Protein AF-A0A1F0BIN5-F1 (afdb_monomer)

pLDDT: mean 81.7, std 6.77, range [59.41, 90.56]

Radius of gyration: 15.17 Å; Cα contacts (8 Å, |Δi|>4): 116; chains: 1; bounding box: 38×29×37 Å

Secondary structure (DSSP, 8-state):
-EEEEEEEGGGHHHHHHHHHH----TT--B-S--EEE--GGGGGSSEEEEEEE--BSS-----SS-B--S-----S------TTT-HHHHHHHHHHHHHHHT-

Sequence (103 aa):
MTDQVQIQADELLELFVHTELLPYTDGIYKDGPTIFEMTPTQFNEEKQDVGVYIPVISEAEPTSQLDYQASLDIEGISKRVLFDGSLDETIEEMKAYIRDHGW

Structure (mmCIF, N/CA/C/O backbone):
data_AF-A0A1F0BIN5-F1
#
_entry.id   AF-A0A1F0BIN5-F1
#
loop_
_atom_site.group_PDB
_atom_site.id
_atom_site.type_symbol
_atom_site.label_atom_id
_atom_site.label_alt_id
_atom_site.label_comp_id
_atom_site.label_asym_id
_atom_site.label_entity_id
_atom_site.label_seq_id
_atom_site.pdbx_PDB_ins_code
_atom_site.Cartn_x
_atom_site.Cartn_y
_atom_site.Cartn_z
_atom_site.occupancy
_atom_site.B_iso_or_equiv
_atom_site.auth_seq_id
_atom_site.auth_comp_id
_atom_site.auth_asym_id
_atom_site.auth_atom_id
_atom_site.pdbx_PDB_model_num
ATOM 1 N N . MET A 1 1 ? 6.586 -4.894 -8.084 1.00 78.44 1 MET A N 1
ATOM 2 C CA . MET A 1 1 ? 7.632 -4.965 -7.041 1.00 78.44 1 MET A CA 1
ATOM 3 C C . MET A 1 1 ? 6.966 -4.880 -5.681 1.00 78.44 1 MET A C 1
ATOM 5 O O . MET A 1 1 ? 6.003 -4.126 -5.575 1.00 78.44 1 MET A O 1
ATOM 9 N N . THR A 1 2 ? 7.433 -5.640 -4.693 1.00 78.50 2 THR A N 1
ATOM 10 C CA . THR A 1 2 ? 6.882 -5.687 -3.332 1.00 78.50 2 THR A CA 1
ATOM 11 C C . THR A 1 2 ? 7.984 -5.658 -2.275 1.00 78.50 2 THR A C 1
ATOM 13 O O . THR A 1 2 ? 9.052 -6.217 -2.509 1.00 78.50 2 THR A O 1
ATOM 16 N N . ASP A 1 3 ? 7.722 -5.031 -1.130 1.00 78.31 3 ASP A N 1
ATOM 17 C CA . ASP A 1 3 ? 8.580 -5.049 0.069 1.00 78.31 3 ASP A CA 1
ATOM 18 C C . ASP A 1 3 ? 7.713 -4.984 1.342 1.00 78.31 3 ASP A C 1
ATOM 20 O O . ASP A 1 3 ? 6.564 -4.534 1.290 1.00 78.31 3 ASP A O 1
ATOM 24 N N . GLN A 1 4 ? 8.249 -5.435 2.475 1.00 77.81 4 GLN A N 1
ATOM 25 C CA . GLN A 1 4 ? 7.656 -5.278 3.804 1.00 77.81 4 GLN A CA 1
ATOM 26 C C . GLN A 1 4 ? 8.626 -4.524 4.711 1.00 77.81 4 GLN A C 1
ATOM 28 O O . GLN A 1 4 ? 9.715 -5.010 5.020 1.00 77.81 4 GLN A O 1
ATOM 33 N N . VAL A 1 5 ? 8.203 -3.356 5.191 1.00 81.81 5 VAL A N 1
ATOM 34 C CA . VAL A 1 5 ? 9.049 -2.459 5.984 1.00 81.81 5 VAL A CA 1
ATOM 35 C C . VAL A 1 5 ? 8.341 -2.091 7.281 1.00 81.81 5 VAL A C 1
ATOM 37 O O . VAL A 1 5 ? 7.139 -1.840 7.295 1.00 81.81 5 VAL A O 1
ATOM 40 N N . GLN A 1 6 ? 9.093 -2.037 8.380 1.00 83.81 6 GLN A N 1
ATOM 41 C CA . GLN A 1 6 ? 8.614 -1.477 9.641 1.00 83.81 6 GLN A CA 1
ATOM 42 C C . GLN A 1 6 ? 9.044 -0.013 9.747 1.00 83.81 6 GLN A C 1
ATOM 44 O O . GLN A 1 6 ? 10.240 0.274 9.679 1.00 83.81 6 GLN A O 1
ATOM 49 N N . ILE A 1 7 ? 8.084 0.886 9.952 1.00 83.88 7 ILE A N 1
ATOM 50 C CA . ILE A 1 7 ? 8.296 2.340 10.008 1.00 83.88 7 ILE A CA 1
ATOM 51 C C . ILE A 1 7 ? 7.727 2.951 11.296 1.00 83.88 7 ILE A C 1
ATOM 53 O O . ILE A 1 7 ? 6.934 2.314 11.998 1.00 83.88 7 ILE A O 1
ATOM 57 N N . GLN A 1 8 ? 8.126 4.183 11.608 1.00 83.19 8 GLN A N 1
ATOM 58 C CA . GLN A 1 8 ? 7.418 5.054 12.552 1.00 83.19 8 GLN A CA 1
ATOM 59 C C . GLN A 1 8 ? 6.215 5.731 11.876 1.00 83.19 8 GLN A C 1
ATOM 61 O O . GLN A 1 8 ? 6.181 5.899 10.658 1.00 83.19 8 GLN A O 1
ATOM 66 N N . ALA A 1 9 ? 5.226 6.158 12.666 1.00 77.06 9 ALA A N 1
ATOM 67 C CA . ALA A 1 9 ? 4.000 6.768 12.138 1.00 77.06 9 ALA A CA 1
ATOM 68 C C . ALA A 1 9 ? 4.237 8.046 11.305 1.00 77.06 9 ALA A C 1
ATOM 70 O O . ALA A 1 9 ? 3.513 8.308 10.344 1.00 77.06 9 ALA A O 1
ATOM 71 N N . ASP A 1 10 ? 5.248 8.846 11.646 1.00 81.19 10 ASP A N 1
ATOM 72 C CA . ASP A 1 10 ? 5.622 10.061 10.915 1.00 81.19 10 ASP A CA 1
ATOM 73 C C . ASP A 1 10 ? 6.443 9.785 9.642 1.00 81.19 10 ASP A C 1
ATOM 75 O O . ASP A 1 10 ? 6.515 10.642 8.759 1.00 81.19 10 ASP A O 1
ATOM 79 N N . GLU A 1 11 ? 6.981 8.573 9.487 1.00 84.44 11 GLU A N 1
ATOM 80 C CA . GLU A 1 11 ? 7.779 8.157 8.327 1.00 84.44 11 GLU A CA 1
ATOM 81 C C . GLU A 1 11 ? 6.916 7.698 7.136 1.00 84.44 11 GLU A C 1
ATOM 83 O O . GLU A 1 11 ? 7.426 7.574 6.021 1.00 84.44 11 GLU A O 1
ATOM 88 N N . LEU A 1 12 ? 5.602 7.492 7.310 1.00 81.50 12 LEU A N 1
ATOM 89 C CA . LEU A 1 12 ? 4.719 7.006 6.236 1.00 81.50 12 LEU A CA 1
ATOM 90 C C . LEU A 1 12 ? 4.708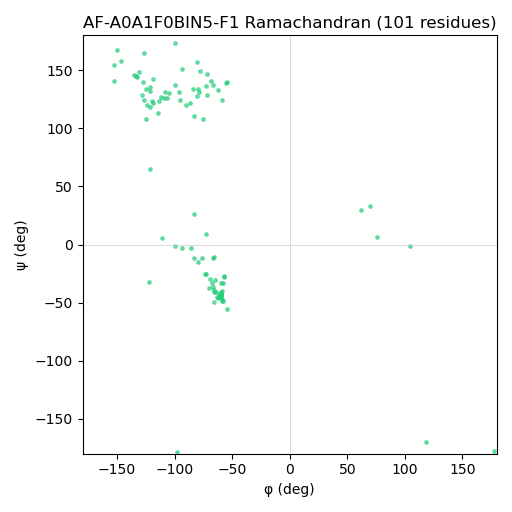 7.944 5.016 1.00 81.50 12 LEU A C 1
ATOM 92 O O . LEU A 1 12 ? 4.722 7.492 3.869 1.00 81.50 12 LEU A O 1
ATOM 96 N N . LEU A 1 13 ? 4.714 9.260 5.249 1.00 80.31 13 LEU A N 1
ATOM 97 C CA . LEU A 1 13 ? 4.759 10.245 4.166 1.00 80.31 13 LEU A CA 1
ATOM 98 C C . LEU A 1 13 ? 6.121 10.249 3.460 1.00 80.31 13 LEU A C 1
ATOM 100 O O . LEU A 1 13 ? 6.183 10.400 2.239 1.00 80.31 13 LEU A O 1
ATOM 104 N N . GLU A 1 14 ? 7.208 10.075 4.210 1.00 83.88 14 GLU A N 1
ATOM 105 C CA . GLU A 1 14 ? 8.552 9.987 3.639 1.00 83.88 14 GLU A CA 1
ATOM 106 C C . GLU A 1 14 ? 8.698 8.730 2.783 1.00 83.88 14 GLU A C 1
ATOM 108 O O . GLU A 1 14 ? 9.220 8.810 1.669 1.00 83.88 14 GLU A O 1
ATOM 113 N N . LEU A 1 15 ? 8.150 7.601 3.244 1.00 82.69 15 LEU A N 1
ATOM 114 C CA . LEU A 1 15 ? 8.075 6.362 2.480 1.00 82.69 15 LEU A CA 1
ATOM 115 C C . LEU A 1 15 ? 7.277 6.561 1.182 1.00 82.69 15 LEU A C 1
ATOM 117 O O . LEU A 1 15 ? 7.747 6.172 0.111 1.00 82.69 15 LEU A O 1
ATOM 121 N N . PHE A 1 16 ? 6.123 7.238 1.240 1.00 81.00 16 PHE A N 1
ATOM 122 C CA . PHE A 1 16 ? 5.351 7.595 0.045 1.00 81.00 16 PHE A CA 1
ATOM 123 C C . PHE A 1 16 ? 6.207 8.368 -0.965 1.00 81.00 16 PHE A C 1
ATOM 125 O O . PHE A 1 16 ? 6.369 7.929 -2.107 1.00 81.00 16 PHE A O 1
ATOM 132 N N . VAL A 1 17 ? 6.815 9.476 -0.534 1.00 81.25 17 VAL A N 1
ATOM 133 C CA . VAL A 1 17 ? 7.663 10.317 -1.393 1.00 81.25 17 VAL A CA 1
ATOM 13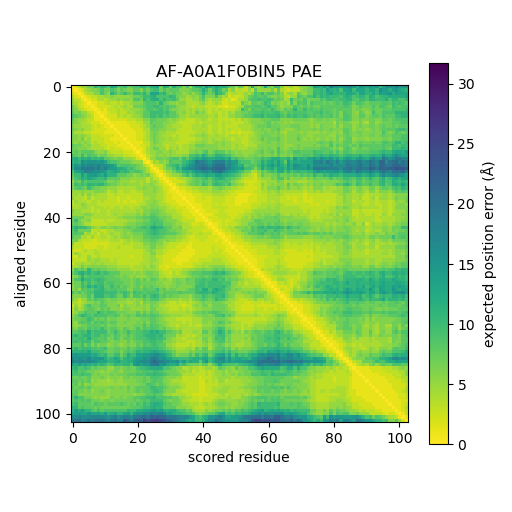4 C C . VAL A 1 17 ? 8.844 9.523 -1.949 1.00 81.25 17 VAL A C 1
ATOM 136 O O . VAL A 1 17 ? 9.161 9.650 -3.132 1.00 81.25 17 VAL A O 1
ATOM 139 N N . HIS A 1 18 ? 9.470 8.674 -1.135 1.00 82.44 18 HIS A N 1
ATOM 140 C CA . HIS A 1 18 ? 10.580 7.835 -1.565 1.00 82.44 18 HIS A CA 1
ATOM 141 C C . HIS A 1 18 ? 10.176 6.908 -2.717 1.00 82.44 18 HIS A C 1
ATOM 143 O O . HIS A 1 18 ? 10.869 6.870 -3.733 1.00 82.44 18 HIS A O 1
ATOM 149 N N . THR A 1 19 ? 9.029 6.226 -2.612 1.00 80.69 19 THR A N 1
ATOM 150 C CA . THR A 1 19 ? 8.562 5.301 -3.664 1.00 80.69 19 THR A CA 1
ATOM 151 C C . THR A 1 19 ? 8.239 5.995 -4.989 1.00 80.69 19 THR A C 1
ATOM 153 O O . THR A 1 19 ? 8.416 5.406 -6.058 1.00 80.69 19 THR A O 1
ATOM 156 N N . GLU A 1 20 ? 7.800 7.256 -4.947 1.00 79.00 20 GLU A N 1
ATOM 157 C CA . GLU A 1 20 ? 7.567 8.071 -6.147 1.00 79.00 20 GLU A CA 1
ATOM 158 C C . GLU A 1 20 ? 8.873 8.523 -6.817 1.00 79.00 20 GLU A C 1
ATOM 160 O O . GLU A 1 20 ? 8.899 8.780 -8.020 1.00 79.00 20 GLU A O 1
ATOM 165 N N . LEU A 1 21 ? 9.964 8.607 -6.052 1.00 76.75 21 LEU A N 1
ATOM 166 C CA . LEU A 1 21 ? 11.281 9.028 -6.531 1.00 76.75 21 LEU A CA 1
ATOM 167 C C . LEU A 1 21 ? 12.181 7.863 -6.959 1.00 76.75 21 LEU A C 1
ATOM 169 O O . LEU A 1 21 ? 13.296 8.109 -7.429 1.00 76.75 21 LEU A O 1
ATOM 173 N N . LEU A 1 22 ? 11.731 6.613 -6.801 1.00 74.00 22 LEU A N 1
ATOM 174 C CA . LEU A 1 22 ? 12.516 5.445 -7.189 1.00 74.00 22 LEU A CA 1
ATOM 175 C C . LEU A 1 22 ? 12.859 5.504 -8.690 1.00 74.00 22 LEU A C 1
ATOM 177 O O . LEU A 1 22 ? 11.961 5.628 -9.528 1.00 74.00 22 LEU A O 1
ATOM 181 N N . PRO A 1 23 ? 14.152 5.432 -9.056 1.00 63.56 23 PRO A N 1
ATOM 182 C CA . PRO A 1 23 ? 14.558 5.447 -10.450 1.00 63.56 23 PRO A CA 1
ATOM 183 C C . PRO A 1 23 ? 14.266 4.079 -11.070 1.00 63.56 23 PRO A C 1
ATOM 185 O O . PRO A 1 23 ? 14.955 3.102 -10.790 1.00 63.56 23 PRO A O 1
ATOM 188 N N . TYR A 1 24 ? 13.259 4.005 -11.936 1.00 68.25 24 TYR A N 1
ATOM 189 C CA . TYR A 1 24 ? 13.032 2.821 -12.761 1.00 68.25 24 TYR A CA 1
ATOM 190 C C . TYR A 1 24 ? 13.947 2.907 -13.992 1.00 68.25 24 TYR A C 1
ATOM 192 O O . TYR A 1 24 ? 13.819 3.813 -14.820 1.00 68.25 24 TYR A O 1
ATOM 200 N N . THR A 1 25 ? 14.948 2.029 -14.052 1.00 59.97 25 THR A N 1
ATOM 201 C CA . THR A 1 25 ? 15.945 1.971 -15.130 1.00 59.97 25 THR A CA 1
ATOM 202 C C . THR A 1 25 ? 15.598 0.879 -16.144 1.00 59.97 25 THR A C 1
ATOM 204 O O . THR A 1 25 ? 14.636 0.135 -15.977 1.00 59.97 25 THR A O 1
ATOM 207 N N . ASP A 1 26 ? 16.353 0.812 -17.243 1.00 65.12 26 ASP A N 1
ATOM 208 C CA . ASP A 1 26 ? 16.280 -0.283 -18.226 1.00 65.12 26 ASP A CA 1
ATOM 209 C C . ASP A 1 26 ? 14.925 -0.447 -18.937 1.00 65.12 26 ASP A C 1
ATOM 211 O O . ASP A 1 26 ? 14.547 -1.531 -19.371 1.00 65.12 26 ASP A O 1
ATOM 215 N N . GLY A 1 27 ? 14.197 0.661 -19.106 1.00 66.88 27 GLY A N 1
ATOM 216 C CA . GLY A 1 27 ? 12.900 0.674 -19.788 1.00 66.88 27 GLY A CA 1
ATOM 217 C C . GLY A 1 27 ? 11.754 0.112 -18.947 1.00 66.88 27 GLY A C 1
ATOM 218 O O . GLY A 1 27 ? 10.642 -0.007 -19.456 1.00 66.88 27 GLY A O 1
ATOM 219 N N . ILE A 1 28 ? 12.008 -0.197 -17.675 1.00 70.12 28 ILE A N 1
ATOM 220 C CA . ILE A 1 28 ? 10.980 -0.487 -16.683 1.00 70.12 28 ILE A CA 1
ATOM 221 C C . ILE A 1 28 ? 10.420 0.858 -16.229 1.00 70.12 28 ILE A C 1
ATOM 223 O O . ILE A 1 28 ? 11.166 1.783 -15.921 1.00 70.12 28 ILE A O 1
ATOM 227 N N . TYR A 1 29 ? 9.100 0.978 -16.209 1.00 77.38 29 TYR A N 1
ATOM 228 C CA . TYR A 1 29 ? 8.398 2.173 -15.756 1.00 77.38 29 TYR A CA 1
ATOM 229 C C . TYR A 1 29 ? 7.312 1.771 -14.770 1.00 77.38 29 TYR A C 1
ATOM 231 O O . TYR A 1 29 ? 6.722 0.693 -14.886 1.00 77.38 29 TYR A O 1
ATOM 239 N N . LYS A 1 30 ? 7.036 2.661 -13.820 1.00 84.19 30 LYS A N 1
ATOM 240 C CA . LYS A 1 30 ? 5.886 2.541 -12.931 1.00 84.19 30 LYS A CA 1
ATOM 241 C C . LYS A 1 30 ? 4.585 2.600 -13.734 1.00 84.19 30 LYS A C 1
ATOM 243 O O . LYS A 1 30 ? 4.423 3.491 -14.567 1.00 84.19 30 LYS A O 1
ATOM 248 N N . ASP A 1 31 ? 3.670 1.676 -13.452 1.00 85.88 31 ASP A N 1
ATOM 249 C CA . ASP A 1 31 ? 2.395 1.513 -14.165 1.00 85.88 31 ASP A CA 1
ATOM 250 C C . ASP A 1 31 ? 1.187 1.649 -13.232 1.00 85.88 31 ASP A C 1
ATOM 252 O O . ASP A 1 31 ? 0.459 0.698 -12.958 1.00 85.88 31 ASP A O 1
ATOM 256 N N . GLY A 1 32 ? 1.003 2.845 -12.676 1.00 85.06 32 GLY A N 1
ATOM 257 C CA . GLY A 1 32 ? -0.104 3.141 -11.765 1.00 85.06 32 GLY A CA 1
ATOM 258 C C . GLY A 1 32 ? 0.349 3.559 -10.366 1.00 85.06 32 GLY A C 1
ATOM 259 O O . GLY A 1 32 ? 1.524 3.864 -10.165 1.00 85.06 32 GLY A O 1
ATOM 260 N N . PRO A 1 33 ? -0.581 3.660 -9.402 1.00 86.56 33 PRO A N 1
ATOM 261 C CA . PRO A 1 33 ? -0.280 4.161 -8.064 1.00 86.56 33 PRO A CA 1
ATOM 262 C C . PRO A 1 33 ? 0.551 3.162 -7.248 1.00 86.56 33 PRO A C 1
ATOM 264 O O . PRO A 1 33 ? 0.355 1.955 -7.363 1.00 86.56 33 PRO A O 1
ATOM 267 N N . THR A 1 34 ? 1.434 3.668 -6.380 1.00 87.75 34 THR A N 1
ATOM 268 C CA . THR A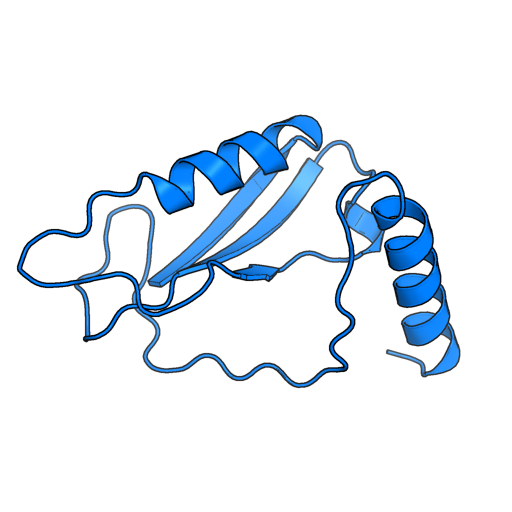 1 34 ? 2.000 2.842 -5.302 1.00 87.75 34 THR A CA 1
ATOM 269 C C . THR A 1 34 ? 0.880 2.488 -4.325 1.00 87.75 34 THR A C 1
ATOM 271 O O . THR A 1 34 ? 0.068 3.348 -3.975 1.00 87.75 34 THR A O 1
ATOM 274 N N . ILE A 1 35 ? 0.840 1.236 -3.883 1.00 89.12 35 ILE A N 1
ATOM 275 C CA . ILE A 1 35 ? -0.122 0.739 -2.901 1.00 89.12 35 ILE A CA 1
ATOM 276 C C . ILE A 1 35 ? 0.624 0.489 -1.595 1.00 89.12 35 ILE A C 1
ATOM 278 O O . ILE A 1 35 ? 1.665 -0.165 -1.587 1.00 89.12 35 ILE A O 1
ATOM 282 N N . PHE A 1 36 ? 0.064 1.002 -0.504 1.00 89.31 36 PHE A N 1
ATOM 283 C CA . PHE A 1 36 ? 0.519 0.732 0.853 1.00 89.31 36 PHE A CA 1
ATOM 284 C C . PHE A 1 36 ? -0.522 -0.137 1.547 1.00 89.31 36 PHE A C 1
ATOM 286 O O . PHE A 1 36 ? -1.706 0.205 1.571 1.00 89.31 36 PHE A O 1
ATOM 293 N N . GLU A 1 37 ? -0.081 -1.262 2.086 1.00 90.31 37 GLU A N 1
ATOM 294 C CA . GLU A 1 37 ? -0.893 -2.186 2.865 1.00 90.31 37 GLU A CA 1
ATOM 295 C C . GLU A 1 37 ? -0.504 -2.061 4.334 1.00 90.31 37 GLU A C 1
ATOM 297 O O . GLU A 1 37 ? 0.667 -2.178 4.684 1.00 90.31 37 GLU A O 1
ATOM 302 N N . MET A 1 38 ? -1.489 -1.825 5.195 1.00 89.25 38 MET A N 1
ATOM 303 C CA . MET A 1 38 ? -1.285 -1.783 6.638 1.00 89.25 38 MET A CA 1
ATOM 304 C C . MET A 1 38 ? -2.563 -2.170 7.374 1.00 89.25 38 MET A C 1
ATOM 306 O O . MET A 1 38 ? -3.674 -1.947 6.882 1.00 89.25 38 MET A O 1
ATOM 310 N N . THR A 1 39 ? -2.419 -2.684 8.594 1.00 88.19 39 THR A N 1
ATOM 311 C CA . THR A 1 39 ? -3.574 -2.940 9.457 1.00 88.19 39 THR A CA 1
ATOM 312 C C . THR A 1 39 ? -4.137 -1.606 9.964 1.00 88.19 39 THR A C 1
ATOM 314 O O . THR A 1 39 ? -3.387 -0.826 10.555 1.00 88.19 39 THR A O 1
ATOM 317 N N . PRO A 1 40 ? -5.451 -1.324 9.842 1.00 85.81 40 PRO A N 1
ATOM 318 C CA . PRO A 1 40 ? -6.020 -0.040 10.270 1.00 85.81 40 PRO A CA 1
ATOM 319 C C . PRO A 1 40 ? -5.780 0.310 11.746 1.00 85.81 40 PRO A C 1
ATOM 321 O O . PRO A 1 40 ? -5.733 1.483 12.111 1.00 85.81 40 PRO A O 1
ATOM 324 N N . THR A 1 41 ? -5.637 -0.688 12.623 1.00 85.19 41 THR A N 1
ATOM 325 C CA . THR A 1 41 ? -5.325 -0.472 14.046 1.00 85.19 41 THR A CA 1
ATOM 326 C C . THR A 1 41 ? -3.910 0.054 14.265 1.00 85.19 41 THR A C 1
ATOM 328 O O . THR A 1 41 ? -3.714 0.841 15.186 1.00 85.19 41 THR A O 1
ATOM 331 N N . GLN A 1 42 ? -2.967 -0.292 13.383 1.00 86.50 42 GLN A N 1
ATOM 332 C CA . GLN A 1 42 ? -1.570 0.140 13.459 1.00 86.50 42 GLN A CA 1
ATOM 333 C C . GLN A 1 42 ? -1.372 1.596 13.016 1.00 86.50 42 GLN A C 1
ATOM 335 O O . GLN A 1 42 ? -0.326 2.175 13.283 1.00 86.50 42 GLN A O 1
ATOM 340 N N . PHE A 1 43 ? -2.374 2.236 12.400 1.00 82.62 43 PHE A N 1
ATOM 341 C CA . PHE A 1 43 ? -2.245 3.598 11.860 1.00 82.62 43 PHE A CA 1
ATOM 342 C C . PHE A 1 43 ? -1.828 4.661 12.894 1.00 82.62 43 PHE A C 1
ATOM 344 O O . PHE A 1 43 ? -1.193 5.646 12.539 1.00 82.62 43 PHE A O 1
ATOM 351 N N . ASN A 1 44 ? -2.138 4.449 14.175 1.00 80.44 44 ASN A N 1
ATOM 352 C CA . ASN A 1 44 ? -1.744 5.350 15.264 1.00 80.44 44 ASN A CA 1
ATOM 353 C C . ASN A 1 44 ? -0.699 4.731 16.208 1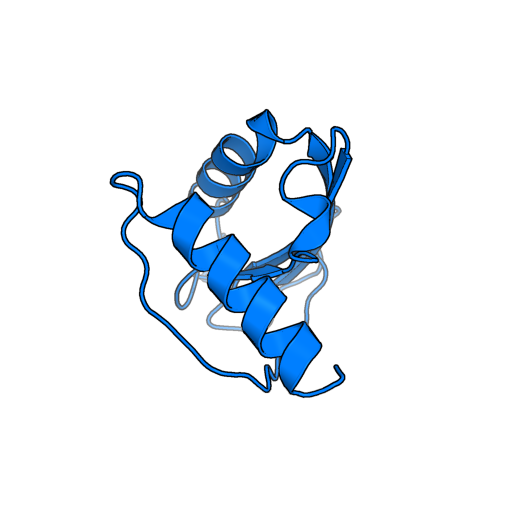.00 80.44 44 ASN A C 1
ATOM 355 O O . ASN A 1 44 ? -0.410 5.301 17.260 1.00 80.44 44 ASN A O 1
ATOM 359 N N . GLU A 1 45 ? -0.184 3.542 15.891 1.00 86.12 45 GLU A N 1
ATOM 360 C CA . GLU A 1 45 ? 0.851 2.891 16.692 1.00 86.12 45 GLU A CA 1
ATOM 361 C C . GLU A 1 45 ? 2.222 3.513 16.404 1.00 86.12 45 GLU A C 1
ATOM 363 O O . GLU A 1 45 ? 2.491 3.962 15.293 1.00 86.12 45 GLU A O 1
ATOM 368 N N . GLU A 1 46 ? 3.105 3.523 17.410 1.00 84.25 46 GLU A N 1
ATOM 369 C CA . GLU A 1 46 ? 4.474 4.047 17.261 1.00 84.25 46 GLU A CA 1
ATOM 370 C C . GLU A 1 46 ? 5.246 3.313 16.162 1.00 84.25 46 GLU A C 1
ATOM 372 O O . GLU A 1 46 ? 6.071 3.905 15.478 1.00 84.25 46 GLU A O 1
ATOM 377 N N . LYS A 1 47 ? 4.972 2.017 15.987 1.00 86.38 47 LYS A N 1
ATOM 378 C CA . LYS A 1 47 ? 5.564 1.188 14.942 1.00 86.38 47 LYS A CA 1
ATOM 379 C C . LYS A 1 47 ? 4.478 0.612 14.059 1.00 86.38 47 LYS A C 1
ATOM 381 O O . LYS A 1 47 ? 3.490 0.086 14.562 1.00 86.38 47 LYS A O 1
ATOM 386 N N . GLN A 1 48 ? 4.710 0.672 12.758 1.00 88.19 48 GLN A N 1
ATOM 387 C CA . GLN A 1 48 ? 3.757 0.250 11.746 1.00 88.19 48 GLN A CA 1
ATOM 388 C C . GLN A 1 48 ? 4.450 -0.706 10.795 1.00 88.19 48 GLN A C 1
ATOM 390 O O . GLN A 1 48 ? 5.522 -0.394 10.276 1.00 88.19 48 GLN A O 1
ATOM 395 N N . ASP A 1 49 ? 3.839 -1.861 10.569 1.00 90.00 49 ASP A N 1
ATOM 396 C CA . ASP A 1 49 ? 4.286 -2.779 9.532 1.00 90.00 49 ASP A CA 1
ATOM 397 C C . ASP A 1 49 ? 3.538 -2.423 8.245 1.00 90.00 49 ASP A C 1
ATOM 399 O O . ASP A 1 49 ? 2.303 -2.417 8.212 1.00 90.00 49 ASP A O 1
ATOM 403 N N . VAL A 1 50 ? 4.291 -2.068 7.206 1.00 89.50 50 VAL A N 1
ATOM 404 C CA . VAL A 1 50 ? 3.751 -1.565 5.943 1.00 89.50 50 VAL A CA 1
ATOM 405 C C . VAL A 1 50 ? 4.254 -2.426 4.793 1.00 89.50 50 VAL A C 1
ATOM 407 O O . VAL A 1 50 ? 5.457 -2.526 4.542 1.00 89.50 50 VAL A O 1
ATOM 410 N N . GLY A 1 51 ? 3.314 -3.037 4.077 1.00 90.56 51 GLY A N 1
ATOM 411 C CA . GLY A 1 51 ? 3.560 -3.637 2.772 1.00 90.56 51 GLY A CA 1
ATOM 412 C C . GLY A 1 51 ? 3.562 -2.555 1.696 1.00 90.56 51 GLY A C 1
ATOM 413 O O . GLY A 1 51 ? 2.678 -1.697 1.672 1.00 90.56 51 GLY A O 1
ATOM 414 N N . VAL A 1 52 ? 4.543 -2.580 0.802 1.00 89.94 52 VAL A N 1
ATOM 415 C CA . VAL A 1 52 ? 4.667 -1.617 -0.296 1.00 89.94 52 VAL A CA 1
ATOM 416 C C . VAL A 1 52 ? 4.598 -2.363 -1.612 1.00 89.94 52 VAL A C 1
ATOM 418 O O . VAL A 1 52 ? 5.457 -3.194 -1.885 1.00 89.94 52 VAL A O 1
ATOM 421 N N . TYR A 1 53 ? 3.632 -2.016 -2.461 1.00 89.50 53 TYR A N 1
ATOM 422 C CA . TYR A 1 53 ? 3.500 -2.579 -3.800 1.00 89.50 53 TYR A CA 1
ATOM 423 C C . TYR A 1 53 ? 3.611 -1.486 -4.851 1.00 89.50 53 TYR A C 1
ATOM 425 O O . TYR A 1 53 ? 2.844 -0.522 -4.880 1.00 89.50 53 TYR A O 1
ATOM 433 N N . ILE A 1 54 ? 4.565 -1.664 -5.755 1.00 88.06 54 ILE A N 1
ATOM 434 C CA . ILE A 1 54 ? 4.824 -0.747 -6.857 1.00 88.06 54 ILE A CA 1
ATOM 435 C C . ILE A 1 54 ? 4.513 -1.478 -8.166 1.00 88.06 54 ILE A C 1
ATOM 437 O O . ILE A 1 54 ? 5.223 -2.439 -8.507 1.00 88.06 54 ILE A O 1
ATOM 441 N N . PRO A 1 55 ? 3.476 -1.050 -8.907 1.00 88.56 55 PRO A N 1
ATOM 442 C CA . PRO A 1 55 ? 3.159 -1.634 -10.198 1.00 88.56 55 PRO A CA 1
ATOM 443 C C . PRO A 1 55 ? 4.196 -1.200 -11.234 1.00 88.56 55 PRO A C 1
ATOM 445 O O . PRO A 1 55 ? 4.590 -0.035 -11.291 1.00 88.56 55 PRO A O 1
ATOM 448 N N . VAL A 1 56 ? 4.639 -2.142 -12.060 1.00 86.88 56 VAL A N 1
ATOM 449 C CA . VAL A 1 56 ? 5.629 -1.922 -13.119 1.00 86.88 56 VAL A CA 1
ATOM 450 C C . VAL A 1 56 ? 5.145 -2.566 -14.415 1.00 86.88 56 VAL A C 1
ATOM 452 O O . VAL A 1 56 ? 4.514 -3.621 -14.373 1.00 86.88 56 VAL A O 1
ATOM 455 N N . ILE A 1 57 ? 5.445 -1.948 -15.562 1.00 86.06 57 ILE A N 1
ATOM 456 C CA . ILE A 1 57 ? 4.947 -2.394 -16.883 1.00 86.06 57 ILE A CA 1
ATOM 457 C C . ILE A 1 57 ? 5.496 -3.753 -17.356 1.00 86.06 57 ILE A C 1
ATOM 459 O O . ILE A 1 57 ? 5.041 -4.288 -18.367 1.00 86.06 57 ILE A O 1
ATOM 463 N N . SER A 1 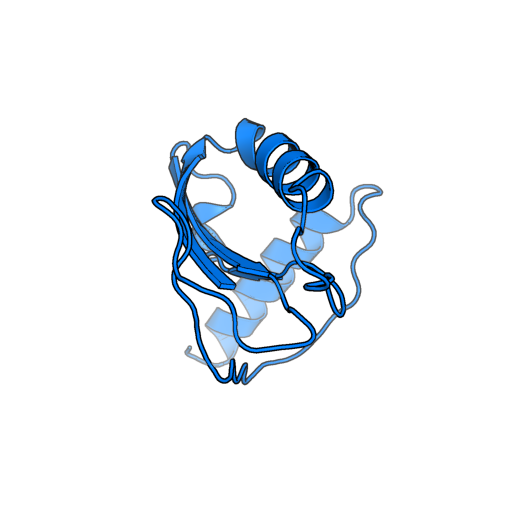58 ? 6.519 -4.289 -16.694 1.00 84.62 58 SER A N 1
ATOM 464 C CA . SER A 1 58 ? 7.176 -5.533 -17.086 1.00 84.62 58 SER A CA 1
ATOM 465 C C . SER A 1 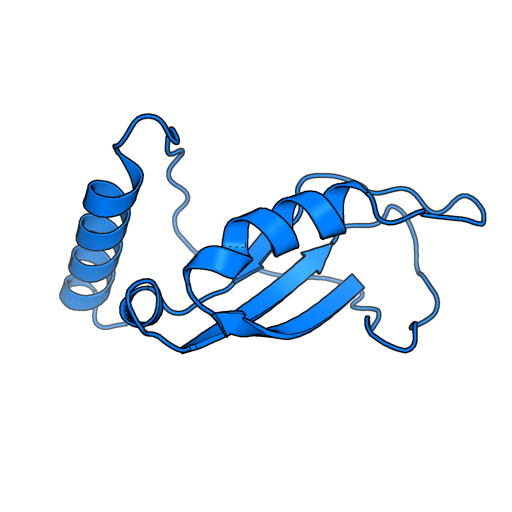58 ? 7.735 -6.268 -15.879 1.00 84.62 58 SER A C 1
ATOM 467 O O . SER A 1 58 ? 7.851 -5.714 -14.786 1.00 84.62 58 SER A O 1
ATOM 469 N N . GLU A 1 59 ? 8.122 -7.521 -16.099 1.00 85.19 59 GLU A N 1
ATOM 470 C CA . GLU A 1 59 ? 8.966 -8.241 -15.155 1.00 85.19 59 GLU A CA 1
ATOM 471 C C . GLU A 1 59 ? 10.238 -7.436 -14.863 1.00 85.19 59 GLU A C 1
ATOM 473 O O . GLU A 1 59 ? 10.794 -6.780 -15.750 1.00 85.19 59 GLU A O 1
ATOM 478 N N . ALA A 1 60 ? 10.638 -7.442 -13.597 1.00 81.06 60 ALA A N 1
ATOM 479 C CA . ALA A 1 60 ? 11.767 -6.687 -13.087 1.00 81.06 60 ALA A CA 1
ATOM 480 C C . ALA A 1 60 ? 12.624 -7.614 -12.231 1.00 81.06 60 ALA A C 1
ATOM 482 O O . ALA A 1 60 ? 12.096 -8.484 -11.537 1.00 81.06 60 ALA A O 1
ATOM 483 N N . GLU A 1 61 ? 13.941 -7.432 -12.271 1.00 79.56 61 GLU A N 1
ATOM 484 C CA . GLU A 1 61 ? 14.809 -8.185 -11.375 1.00 79.56 61 GLU A CA 1
ATOM 485 C C . GLU A 1 61 ? 14.597 -7.728 -9.922 1.00 79.56 61 GLU A C 1
ATOM 487 O O . GLU A 1 61 ? 14.442 -6.526 -9.675 1.00 79.56 61 GLU A O 1
ATOM 492 N N . PRO A 1 62 ? 14.598 -8.661 -8.953 1.00 78.12 62 PRO A N 1
ATOM 493 C CA . PRO A 1 62 ? 14.603 -8.311 -7.542 1.00 78.12 62 PRO A CA 1
ATOM 494 C C . PRO A 1 62 ? 15.786 -7.400 -7.211 1.00 78.12 62 PRO A C 1
ATOM 496 O O . PRO A 1 62 ? 16.909 -7.612 -7.677 1.00 78.12 62 PRO A O 1
ATOM 499 N N . THR A 1 63 ? 15.548 -6.393 -6.380 1.00 74.56 63 THR A N 1
ATOM 500 C CA . THR A 1 63 ? 16.611 -5.555 -5.819 1.00 74.56 63 THR A CA 1
ATOM 501 C C . THR A 1 63 ? 16.962 -6.044 -4.414 1.00 74.56 63 THR A C 1
ATOM 503 O O . THR A 1 63 ? 16.390 -7.001 -3.906 1.00 74.56 63 THR A O 1
ATOM 506 N N . SER A 1 64 ? 17.901 -5.379 -3.738 1.00 73.62 64 SER A N 1
ATOM 507 C CA . SER A 1 64 ? 18.196 -5.676 -2.328 1.00 73.62 64 SER A CA 1
ATOM 508 C C . SER A 1 64 ? 17.047 -5.348 -1.366 1.00 73.62 64 SER A C 1
ATOM 510 O O . SER A 1 64 ? 17.158 -5.664 -0.187 1.00 73.62 64 SER A O 1
ATOM 512 N N . GLN A 1 65 ? 16.019 -4.640 -1.839 1.00 73.25 65 GLN A N 1
ATOM 513 C CA . GLN A 1 65 ? 14.891 -4.161 -1.038 1.00 73.25 65 GLN A CA 1
ATOM 514 C C . GLN A 1 65 ? 13.552 -4.664 -1.573 1.00 73.25 65 GLN A C 1
ATOM 516 O O . GLN A 1 65 ? 12.641 -4.878 -0.801 1.00 73.25 65 GLN A O 1
ATOM 521 N N . LEU A 1 66 ? 13.412 -4.862 -2.883 1.00 79.00 66 LEU A N 1
ATOM 522 C CA . LEU A 1 66 ? 12.127 -5.172 -3.495 1.00 79.00 66 LEU A CA 1
ATOM 523 C C . LEU A 1 66 ? 12.185 -6.503 -4.235 1.00 79.00 66 LEU A C 1
ATOM 525 O O . LEU A 1 66 ? 13.039 -6.694 -5.102 1.00 79.00 66 LEU A O 1
ATOM 529 N N . ASP A 1 67 ? 11.199 -7.353 -3.989 1.00 84.56 67 ASP A N 1
ATOM 530 C CA . ASP A 1 67 ? 10.981 -8.578 -4.746 1.00 84.56 67 ASP A CA 1
ATOM 531 C C . ASP A 1 67 ? 9.991 -8.355 -5.893 1.00 84.56 67 ASP A C 1
ATOM 533 O O . ASP A 1 67 ? 9.094 -7.505 -5.844 1.00 84.56 67 ASP A O 1
ATOM 537 N N . TYR A 1 68 ? 10.136 -9.131 -6.965 1.00 85.94 68 TYR A N 1
ATOM 538 C CA . TYR A 1 68 ? 9.154 -9.126 -8.043 1.00 85.94 68 TYR A CA 1
ATOM 539 C C . TYR A 1 68 ? 7.983 -10.057 -7.720 1.00 85.94 68 TYR A C 1
ATOM 541 O O . TYR A 1 68 ? 8.159 -11.212 -7.342 1.00 85.94 68 TYR A O 1
ATOM 549 N N . GLN A 1 69 ? 6.771 -9.554 -7.944 1.00 86.25 69 GLN A N 1
ATOM 550 C CA . GLN A 1 69 ? 5.529 -10.306 -7.837 1.00 86.25 69 GLN A CA 1
ATOM 551 C C . GLN A 1 69 ? 4.754 -10.135 -9.143 1.00 86.25 69 GLN A C 1
ATOM 553 O O . GLN A 1 69 ? 4.481 -9.008 -9.556 1.00 86.25 69 GLN A O 1
ATOM 558 N N . ALA A 1 70 ? 4.404 -11.255 -9.782 1.00 85.25 70 ALA A N 1
ATOM 559 C CA . ALA A 1 70 ? 3.778 -11.263 -11.106 1.00 85.25 70 ALA A CA 1
ATOM 560 C C . ALA A 1 70 ? 2.358 -10.675 -11.115 1.00 85.25 70 ALA A C 1
ATOM 562 O O . ALA A 1 70 ? 1.939 -10.071 -12.100 1.00 85.25 70 ALA A O 1
ATOM 563 N N . SER A 1 71 ? 1.611 -10.851 -10.025 1.00 85.06 71 SER A N 1
ATOM 564 C CA . SER A 1 71 ? 0.256 -10.324 -9.879 1.00 85.06 71 SER A CA 1
ATOM 565 C C . SER A 1 71 ? -0.076 -10.070 -8.416 1.00 85.06 71 SER A C 1
ATOM 567 O O . SER A 1 71 ? 0.245 -10.895 -7.559 1.00 85.06 71 SER A O 1
ATOM 569 N N . LEU A 1 72 ? -0.773 -8.968 -8.155 1.00 86.25 72 LEU A N 1
ATOM 570 C CA . LEU A 1 72 ? -1.374 -8.643 -6.867 1.00 86.25 72 LEU A CA 1
ATOM 571 C C . LEU A 1 72 ? -2.894 -8.656 -7.041 1.00 86.25 72 LEU A C 1
ATOM 573 O O . LEU A 1 72 ? -3.413 -7.956 -7.909 1.00 86.25 72 LEU A O 1
ATOM 577 N N . ASP A 1 73 ? -3.580 -9.464 -6.240 1.00 85.94 73 ASP A N 1
ATOM 578 C CA . ASP A 1 73 ? -5.039 -9.512 -6.187 1.00 85.94 73 ASP A CA 1
ATOM 579 C C . ASP A 1 73 ? -5.480 -8.964 -4.827 1.00 85.94 73 ASP A C 1
ATOM 581 O O . ASP A 1 73 ? -4.950 -9.377 -3.794 1.00 85.94 73 ASP A O 1
ATOM 585 N N . ILE A 1 74 ? -6.376 -7.977 -4.843 1.00 83.75 74 ILE A N 1
ATOM 586 C CA . ILE A 1 74 ? -6.877 -7.305 -3.643 1.00 83.75 74 ILE A CA 1
ATOM 587 C C . ILE A 1 74 ? -8.396 -7.410 -3.666 1.00 83.75 74 ILE A C 1
ATOM 589 O O . ILE A 1 74 ? -9.073 -6.716 -4.428 1.00 83.75 74 ILE A O 1
ATOM 593 N N . GLU A 1 75 ? -8.937 -8.237 -2.779 1.00 82.94 75 GLU A N 1
ATOM 594 C CA . GLU A 1 75 ? -10.368 -8.282 -2.512 1.00 82.94 75 GLU A CA 1
ATOM 595 C C . GLU A 1 75 ? -10.723 -7.234 -1.454 1.00 82.94 75 GLU A C 1
ATOM 597 O O . GLU A 1 75 ? -10.207 -7.248 -0.337 1.00 82.94 75 GLU A O 1
ATOM 602 N N . GLY A 1 76 ? -11.620 -6.304 -1.785 1.00 80.69 76 GLY A N 1
ATOM 603 C CA . GLY A 1 76 ? -12.027 -5.283 -0.827 1.00 80.69 76 GLY A CA 1
ATOM 604 C C . GLY A 1 76 ? -13.010 -4.260 -1.374 1.00 80.69 76 GLY A C 1
ATOM 605 O O . GLY A 1 76 ? -13.453 -4.317 -2.521 1.00 80.69 76 GLY A O 1
ATOM 606 N N . ILE A 1 77 ? -13.352 -3.299 -0.519 1.00 80.06 77 ILE A N 1
ATOM 607 C CA . ILE A 1 77 ? -14.172 -2.141 -0.876 1.00 80.06 77 ILE A CA 1
ATOM 608 C C . ILE A 1 77 ? -13.263 -0.924 -0.982 1.00 80.06 77 ILE A C 1
ATOM 610 O O . ILE A 1 77 ? -12.495 -0.626 -0.072 1.00 80.06 77 ILE A O 1
ATOM 614 N N . SER A 1 78 ? -13.379 -0.190 -2.086 1.00 82.69 78 SER A N 1
ATOM 615 C CA . SER A 1 78 ? -12.622 1.040 -2.305 1.00 82.69 78 SER A CA 1
ATOM 616 C C . SER A 1 78 ? -13.443 2.273 -1.930 1.00 82.69 78 SER A C 1
ATOM 618 O O . SER A 1 78 ? -14.555 2.455 -2.437 1.00 82.69 78 SER A O 1
ATOM 620 N N . LYS A 1 79 ? -12.861 3.178 -1.141 1.00 82.62 79 LYS A N 1
ATOM 621 C CA . LYS A 1 79 ? -13.372 4.536 -0.920 1.00 82.62 79 LYS A CA 1
ATOM 622 C C . LYS A 1 79 ? -12.271 5.538 -1.253 1.00 82.62 79 LYS A C 1
ATOM 624 O O . LYS A 1 79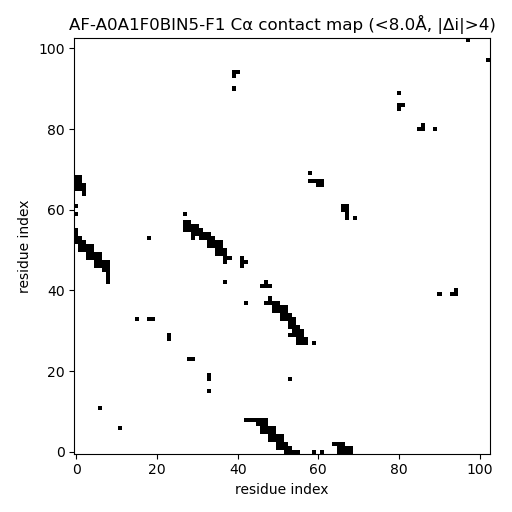 ? -11.127 5.370 -0.848 1.00 82.62 79 LYS A O 1
ATOM 629 N N . ARG A 1 80 ? -12.611 6.588 -2.004 1.00 83.62 80 ARG A N 1
ATOM 630 C CA . ARG A 1 80 ? -11.686 7.698 -2.261 1.00 83.62 80 ARG A CA 1
ATOM 631 C C . ARG A 1 80 ? -11.694 8.642 -1.061 1.00 83.62 80 ARG A C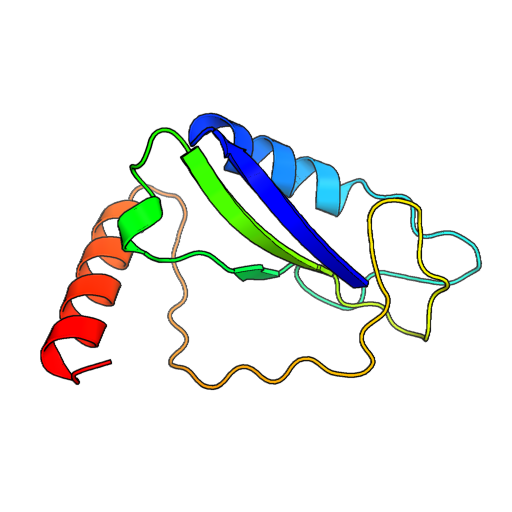 1
ATOM 633 O O . ARG A 1 80 ? -12.762 9.102 -0.668 1.00 83.62 80 ARG A O 1
ATOM 640 N N . VAL A 1 81 ? -10.511 8.949 -0.539 1.00 80.62 81 VAL A N 1
ATOM 641 C CA . VAL A 1 81 ? -10.306 9.818 0.630 1.00 80.62 81 VAL A CA 1
ATOM 642 C C . VAL A 1 81 ? -9.482 11.029 0.219 1.00 80.62 81 VAL A C 1
ATOM 644 O O . VAL A 1 81 ? -8.586 10.918 -0.621 1.00 80.62 81 VAL A O 1
ATOM 647 N N . LEU A 1 82 ? -9.808 12.194 0.771 1.00 77.00 82 LEU A N 1
ATOM 648 C CA . LEU A 1 82 ? -9.028 13.413 0.585 1.00 77.00 82 LEU A CA 1
ATOM 649 C C . LEU A 1 82 ? -8.130 13.619 1.813 1.00 77.00 82 LEU A C 1
ATOM 651 O O . LEU A 1 82 ? -8.567 13.461 2.949 1.00 77.00 82 LEU A O 1
ATOM 655 N N . PHE A 1 83 ? -6.869 13.997 1.594 1.00 69.19 83 PHE A N 1
ATOM 656 C CA . PHE A 1 83 ? -5.900 14.258 2.670 1.00 69.19 83 PHE A CA 1
ATOM 657 C C . PHE A 1 83 ? -6.171 15.566 3.447 1.00 69.19 83 PHE A C 1
ATOM 659 O O . PHE A 1 83 ? -5.356 15.989 4.258 1.00 69.19 83 PHE A O 1
ATOM 666 N N . ASP A 1 84 ? -7.311 16.219 3.227 1.00 70.50 84 ASP A N 1
ATOM 667 C CA . ASP A 1 84 ? -7.712 17.503 3.819 1.00 70.50 84 ASP A CA 1
ATOM 668 C C . ASP A 1 84 ? -8.332 17.376 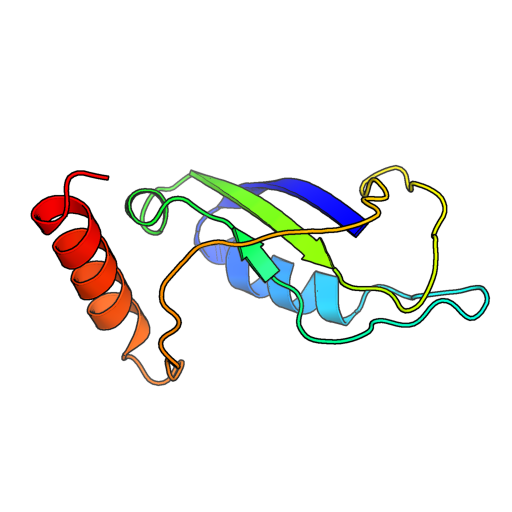5.227 1.00 70.50 84 ASP A C 1
ATOM 670 O O . ASP A 1 84 ? -9.099 18.237 5.654 1.00 70.50 84 ASP A O 1
ATOM 674 N N . GLY A 1 85 ? -7.970 16.322 5.967 1.00 65.88 85 GLY A N 1
ATOM 675 C CA . GLY A 1 85 ? -8.434 16.064 7.337 1.00 65.88 85 GLY A CA 1
ATOM 676 C C . GLY A 1 85 ? -9.497 14.968 7.467 1.00 65.88 85 GLY A C 1
ATOM 677 O O . GLY A 1 85 ? -9.890 14.649 8.582 1.00 65.88 85 GLY A O 1
ATOM 678 N N . SER A 1 86 ? -9.930 14.352 6.360 1.00 76.31 86 SER A N 1
ATOM 679 C CA . SER A 1 86 ? -10.904 13.240 6.377 1.00 76.31 86 SER A CA 1
ATOM 680 C C . SER A 1 86 ? -10.288 11.845 6.580 1.00 76.31 86 SER A C 1
ATOM 682 O O . SER A 1 86 ? -11.011 10.847 6.644 1.00 76.31 86 SER A O 1
ATOM 684 N N . LEU A 1 87 ? -8.955 11.755 6.666 1.00 80.12 87 LEU A N 1
ATOM 685 C CA . LEU A 1 87 ? -8.238 10.482 6.750 1.00 80.12 87 LEU A CA 1
ATOM 686 C C . LEU A 1 87 ? -8.543 9.738 8.055 1.00 80.12 87 LEU A C 1
ATOM 688 O O . LEU A 1 87 ? -8.943 8.579 7.999 1.00 80.12 87 LEU A O 1
ATOM 692 N N . ASP A 1 88 ? -8.444 10.420 9.197 1.00 81.69 88 ASP A N 1
ATOM 693 C CA . ASP A 1 88 ? -8.706 9.824 10.513 1.00 81.69 88 ASP A CA 1
ATOM 694 C C . ASP A 1 88 ? -10.150 9.316 10.627 1.00 81.69 88 ASP A C 1
ATOM 696 O O . ASP A 1 88 ? -10.386 8.184 11.046 1.00 81.69 88 ASP A O 1
ATOM 700 N N . GLU A 1 89 ? -11.123 10.122 10.186 1.00 85.62 89 GLU A N 1
ATOM 701 C CA . GLU A 1 89 ? -12.537 9.728 10.152 1.00 85.62 89 GLU A CA 1
ATOM 702 C C . GLU A 1 89 ? -12.743 8.499 9.261 1.00 85.62 89 GLU A C 1
ATOM 704 O O . GLU A 1 89 ? -13.417 7.548 9.657 1.00 85.62 89 GLU A O 1
ATOM 709 N N . THR A 1 90 ? -12.107 8.471 8.087 1.00 86.31 90 THR A N 1
ATOM 710 C CA . THR A 1 90 ? -12.230 7.325 7.181 1.00 86.31 90 THR A CA 1
ATOM 711 C C . THR A 1 90 ? -11.602 6.062 7.767 1.00 86.31 90 THR A C 1
ATOM 713 O O . THR A 1 90 ? -12.150 4.974 7.598 1.00 86.31 90 THR A O 1
ATOM 716 N N . ILE A 1 91 ? -10.489 6.174 8.490 1.00 86.50 91 ILE A N 1
ATOM 717 C CA . ILE A 1 91 ? -9.869 5.028 9.165 1.00 86.50 91 ILE A CA 1
ATOM 718 C C . ILE A 1 91 ? -10.798 4.473 10.248 1.00 86.50 91 ILE A C 1
ATOM 720 O O . ILE A 1 91 ? -10.946 3.254 10.363 1.00 86.50 91 ILE A O 1
ATOM 724 N N . GLU A 1 92 ? -11.467 5.334 11.014 1.00 88.19 92 GLU A N 1
ATOM 725 C CA . GLU A 1 92 ? -12.456 4.893 12.002 1.00 88.19 92 GLU A CA 1
ATOM 726 C C . GLU A 1 92 ? -13.684 4.241 11.349 1.00 88.19 92 GLU A C 1
ATOM 728 O O . GLU A 1 92 ? -14.158 3.207 11.831 1.00 88.19 92 GLU A O 1
ATOM 733 N N . GLU A 1 93 ? -14.160 4.761 10.215 1.00 87.56 93 GLU A N 1
ATOM 734 C CA . GLU A 1 93 ? -15.203 4.100 9.421 1.00 87.56 93 GLU A CA 1
ATOM 735 C C . GLU A 1 93 ? -14.758 2.718 8.917 1.00 87.56 93 GLU A C 1
ATOM 737 O O . GLU A 1 93 ? -15.532 1.762 8.991 1.00 87.56 93 GLU A O 1
ATOM 742 N N . MET A 1 94 ? -13.513 2.582 8.444 1.00 85.69 94 MET A N 1
ATOM 743 C CA . MET A 1 94 ? -12.953 1.297 8.010 1.00 85.69 94 MET A CA 1
ATOM 744 C C . MET A 1 94 ? -12.900 0.298 9.169 1.00 85.69 94 MET A C 1
ATOM 746 O O . MET A 1 94 ? -13.346 -0.841 9.019 1.00 85.69 94 MET A O 1
ATOM 750 N N . LYS A 1 95 ? -12.424 0.723 10.348 1.00 87.50 95 LYS A N 1
ATOM 751 C CA . LYS A 1 95 ? -12.419 -0.110 11.563 1.00 87.50 95 LYS A CA 1
ATOM 752 C C . LYS A 1 95 ? -13.831 -0.544 11.955 1.00 87.50 95 LYS A C 1
ATOM 754 O O . LYS A 1 95 ? -14.039 -1.706 12.306 1.00 87.50 95 LYS A O 1
ATOM 759 N N . ALA A 1 96 ? -14.801 0.370 11.899 1.00 87.75 96 ALA A N 1
ATOM 760 C CA . ALA A 1 96 ? -16.196 0.060 12.194 1.00 87.75 96 ALA A CA 1
ATOM 761 C C . ALA A 1 96 ? -16.767 -0.959 11.199 1.00 87.75 96 ALA A C 1
ATOM 763 O O . ALA A 1 96 ? -17.363 -1.947 11.622 1.00 87.75 96 ALA A O 1
ATOM 764 N N . TYR A 1 97 ? -16.514 -0.768 9.903 1.00 84.62 97 TYR A N 1
ATOM 765 C CA . TYR A 1 97 ? -16.950 -1.685 8.855 1.00 84.62 97 TYR A CA 1
ATOM 766 C C . TYR A 1 97 ? -16.398 -3.102 9.060 1.00 84.62 97 TYR A C 1
ATOM 768 O O . TYR A 1 97 ? -17.171 -4.061 9.031 1.00 84.62 97 TYR A O 1
ATOM 776 N N . ILE A 1 98 ? -15.089 -3.231 9.312 1.00 83.88 98 ILE A N 1
ATOM 777 C CA . ILE A 1 98 ? -14.417 -4.517 9.573 1.00 83.88 98 ILE A CA 1
ATOM 778 C C . ILE A 1 98 ? -15.056 -5.221 10.776 1.00 83.88 98 ILE A C 1
ATOM 780 O O . ILE A 1 98 ? -15.459 -6.381 10.679 1.00 83.88 98 ILE A O 1
ATOM 784 N N . ARG A 1 99 ? -15.239 -4.491 11.886 1.00 85.25 99 ARG A N 1
ATOM 785 C CA . ARG A 1 99 ? -15.859 -5.017 13.110 1.00 85.25 99 ARG A CA 1
ATOM 786 C C . ARG A 1 99 ? -17.286 -5.514 12.877 1.00 85.25 99 ARG A C 1
ATOM 788 O O . ARG A 1 99 ? -17.648 -6.566 13.396 1.00 85.25 99 ARG A O 1
ATOM 795 N N . ASP A 1 100 ? -18.085 -4.774 12.115 1.00 87.06 100 ASP A N 1
ATOM 796 C CA . ASP A 1 100 ? -19.493 -5.105 11.875 1.00 87.06 100 ASP A CA 1
ATOM 797 C C . ASP A 1 100 ? -19.660 -6.301 10.918 1.00 87.06 100 ASP A C 1
ATOM 799 O O . ASP A 1 100 ? -20.662 -7.015 10.995 1.00 87.06 100 ASP A O 1
ATOM 803 N N . HIS A 1 101 ? -18.674 -6.550 10.048 1.00 82.38 101 HIS A N 1
ATOM 804 C CA . HIS A 1 101 ? -18.682 -7.654 9.080 1.00 82.38 101 HIS A CA 1
ATOM 805 C C . HIS A 1 101 ? -17.862 -8.876 9.527 1.00 82.38 101 HIS A C 1
ATOM 807 O O . HIS A 1 101 ? -17.874 -9.894 8.835 1.00 82.38 101 HIS A O 1
ATOM 813 N N . GLY A 1 102 ? -17.215 -8.813 10.697 1.00 67.81 102 GLY A N 1
ATOM 814 C CA . GLY A 1 102 ? -16.539 -9.948 11.333 1.00 67.81 102 GLY A CA 1
ATOM 815 C C . GLY A 1 102 ? -15.273 -10.417 10.616 1.00 67.81 102 GLY A C 1
ATOM 816 O O . GLY A 1 102 ? -15.014 -11.620 10.600 1.00 67.81 102 GLY A O 1
ATOM 817 N N . TRP A 1 103 ? -14.542 -9.484 10.002 1.00 59.41 103 TRP A N 1
ATOM 818 C CA . TRP A 1 103 ? -13.223 -9.723 9.408 1.00 59.41 103 TRP A CA 1
ATOM 819 C C . TRP A 1 103 ? -12.115 -9.544 10.448 1.00 59.41 103 TRP A C 1
ATOM 821 O O . TRP A 1 103 ? -12.263 -8.658 11.324 1.00 59.41 103 TRP A O 1
#

Solvent-accessible surface area (backbone atoms only — not comparable to full-atom values): 6475 Å² total; per-residue (Å²): 56,35,37,79,46,79,41,43,59,82,43,54,64,55,51,52,55,48,66,73,64,59,81,63,62,96,88,42,42,76,56,69,73,74,44,79,45,64,60,78,81,36,68,82,32,73,61,30,64,36,37,40,37,41,40,50,76,53,94,59,81,62,55,102,72,32,41,63,60,97,76,87,87,84,91,81,84,90,78,92,81,54,91,87,70,50,50,68,60,49,48,51,51,50,53,50,51,36,61,76,69,72,108

Nearest PDB structures (foldseek):
  8avi-assembly1_B  TM=4.295E-01  e=9.990E-01  Bacillus cereus ATCC 14579
  8scb-assembly1_DD  TM=1.938E-01  e=5.303E+00  Oryctolagus cuniculus
  6xu8-assembly1_AD  TM=2.188E-01  e=7.310E+00  Drosophila melanogaster
  4rx6-assembly1_A  TM=2.166E-01  e=8.312E+00  Bacillus subtilis subsp. subtilis str. 168

Mean predicted aligned error: 6.59 Å

Foldseek 3Di:
DKAKDKDFLVCPVVVLVVLVPDDDPDPKDFDDHKDWDWDLVCNPPRITIIMIDTHIPDFDPADPGDDDDPDDDDDDDDDDDDPPPCPVVVSVVVVVVCVVVVD